Protein AF-A0A9X0R7J7-F1 (afdb_monomer)

Secondary structure (DSSP, 8-state):
-HHHHHHHHHHHHHHHHHHHHTTSTTTHHHHHGGG--HHHHHHHHHHHHHS-HHHHHHHHHHHHHTHHHHHHHHHHHHHHHHTT--

Mean predicted aligned error: 7.62 Å

Radius of gyration: 16.84 Å; Cα contacts (8 Å, |Δi|>4): 32; chains: 1; bounding box: 34×17×48 Å

Structure (mmCIF, N/CA/C/O backbone):
data_AF-A0A9X0R7J7-F1
#
_entry.id   AF-A0A9X0R7J7-F1
#
loop_
_atom_site.group_PDB
_atom_site.id
_atom_site.type_symbol
_atom_site.label_atom_id
_atom_site.label_alt_id
_atom_site.label_comp_id
_atom_site.label_asym_id
_atom_site.label_entity_id
_atom_site.label_seq_id
_atom_site.pdbx_PDB_ins_code
_atom_site.Cartn_x
_atom_site.Cartn_y
_atom_site.Cartn_z
_atom_site.occupancy
_atom_site.B_iso_or_equiv
_atom_site.auth_seq_id
_atom_site.auth_comp_id
_atom_site.auth_asym_id
_atom_site.auth_atom_id
_atom_site.pdbx_PDB_model_num
ATOM 1 N N . MET A 1 1 ? -13.652 5.157 -20.656 1.00 79.94 1 MET A N 1
ATOM 2 C CA . MET A 1 1 ? -14.526 5.498 -19.507 1.00 79.94 1 MET A CA 1
ATOM 3 C C . MET A 1 1 ? -14.788 4.318 -18.571 1.00 79.94 1 MET A C 1
ATOM 5 O O . MET A 1 1 ? -14.521 4.462 -17.386 1.00 79.94 1 MET A O 1
ATOM 9 N N . LEU A 1 2 ? -15.215 3.146 -19.066 1.00 84.12 2 LEU A N 1
ATOM 10 C CA . LEU A 1 2 ? -15.517 1.966 -18.229 1.00 84.12 2 LEU A CA 1
ATOM 11 C C . LEU A 1 2 ? -14.370 1.551 -17.279 1.00 84.12 2 LEU A C 1
ATOM 13 O O . LEU A 1 2 ? -14.603 1.275 -16.109 1.00 84.12 2 LEU A O 1
ATOM 17 N N . ALA A 1 3 ? -13.119 1.580 -17.750 1.00 78.75 3 ALA A N 1
ATOM 18 C CA . ALA A 1 3 ? -11.952 1.240 -16.930 1.00 78.75 3 ALA A CA 1
ATOM 19 C C . ALA A 1 3 ? -11.714 2.207 -15.752 1.00 78.75 3 ALA A C 1
ATOM 21 O O . ALA A 1 3 ? -11.266 1.782 -14.691 1.00 78.75 3 ALA A O 1
ATOM 22 N N . LEU A 1 4 ? -12.011 3.502 -15.920 1.00 78.44 4 LEU A N 1
ATOM 23 C CA . LEU A 1 4 ? -11.925 4.485 -14.833 1.00 78.44 4 LEU A CA 1
ATOM 24 C C . LEU A 1 4 ? -13.052 4.261 -13.824 1.00 78.44 4 LEU A C 1
ATOM 26 O O . LEU A 1 4 ? -12.798 4.232 -12.626 1.00 78.44 4 LEU A O 1
ATOM 30 N N . PHE A 1 5 ? -14.267 4.007 -14.315 1.00 83.38 5 PHE A N 1
ATOM 31 C CA . PHE A 1 5 ? -15.416 3.681 -13.474 1.00 83.38 5 PHE A CA 1
ATOM 32 C C . PHE A 1 5 ? -15.153 2.455 -12.588 1.00 83.38 5 PHE A C 1
ATOM 34 O O . PHE A 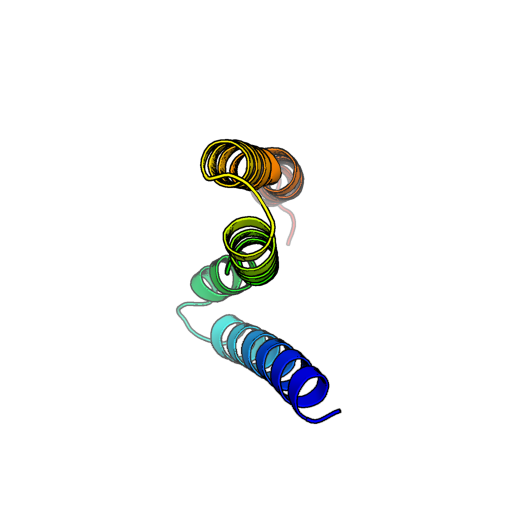1 5 ? -15.406 2.500 -11.389 1.00 83.38 5 PHE A O 1
ATOM 41 N N . LEU A 1 6 ? -14.559 1.395 -13.145 1.00 83.31 6 LEU A N 1
ATOM 42 C CA . LEU A 1 6 ? -14.244 0.176 -12.396 1.00 83.31 6 LEU A CA 1
ATOM 43 C C . LEU A 1 6 ? -13.171 0.403 -11.315 1.00 83.31 6 LEU A C 1
ATOM 45 O O . LEU A 1 6 ? -13.281 -0.127 -10.212 1.00 83.31 6 LEU A O 1
ATOM 49 N N . LYS A 1 7 ? -12.163 1.239 -11.599 1.00 80.38 7 LYS A N 1
ATOM 50 C CA . LYS A 1 7 ? -11.142 1.646 -10.616 1.00 80.38 7 LYS A CA 1
ATOM 51 C C . LYS A 1 7 ? -11.750 2.471 -9.477 1.00 80.38 7 LYS A C 1
ATOM 53 O O . LYS A 1 7 ? -11.434 2.233 -8.315 1.00 80.38 7 LYS A O 1
ATOM 58 N N . CYS A 1 8 ? -12.651 3.400 -9.799 1.00 84.81 8 CYS A N 1
ATOM 59 C CA . CYS A 1 8 ? -13.389 4.175 -8.800 1.00 84.81 8 CYS A CA 1
ATOM 60 C C . CYS A 1 8 ? -14.303 3.283 -7.950 1.00 84.81 8 CYS A C 1
ATOM 62 O O . CYS A 1 8 ? -14.361 3.455 -6.735 1.00 84.81 8 CYS A O 1
ATOM 64 N N . LEU A 1 9 ? -14.967 2.301 -8.567 1.00 88.38 9 LEU A N 1
ATOM 65 C CA . LEU A 1 9 ? -15.815 1.342 -7.865 1.00 88.38 9 LEU A CA 1
ATOM 66 C C . LEU A 1 9 ? -15.005 0.479 -6.889 1.00 88.38 9 LEU A C 1
ATOM 68 O O . LEU A 1 9 ? -15.434 0.288 -5.757 1.00 88.38 9 LEU A O 1
ATOM 72 N N . LEU A 1 10 ? -13.809 0.029 -7.282 1.00 85.25 10 LEU A N 1
ATOM 73 C CA . LEU A 1 10 ? -12.878 -0.668 -6.385 1.00 85.25 10 LEU A CA 1
ATOM 74 C C . LEU A 1 10 ? -12.504 0.183 -5.164 1.00 85.25 10 LEU A C 1
ATOM 76 O O . LEU A 1 10 ? -12.534 -0.315 -4.040 1.00 85.25 10 LEU A O 1
ATOM 80 N N . GLY A 1 11 ? -12.213 1.472 -5.368 1.00 84.88 11 GLY A N 1
ATOM 81 C CA . GLY A 1 11 ? -11.974 2.411 -4.270 1.00 84.88 11 GLY A CA 1
ATOM 82 C C . GLY A 1 11 ? -13.192 2.567 -3.353 1.00 84.88 11 GLY A C 1
ATOM 83 O O . GLY A 1 11 ? -13.060 2.495 -2.134 1.00 84.88 11 GLY A O 1
ATOM 84 N N . ALA A 1 12 ? -14.391 2.706 -3.926 1.00 88.12 12 ALA A N 1
ATOM 85 C CA . ALA A 1 12 ? -15.636 2.817 -3.165 1.00 88.12 12 ALA A CA 1
ATOM 86 C C . ALA A 1 12 ? -15.939 1.551 -2.344 1.00 88.12 12 ALA A C 1
ATOM 88 O O . ALA A 1 12 ? -16.338 1.647 -1.184 1.00 88.12 12 ALA A O 1
ATOM 89 N N . VAL A 1 13 ? -15.694 0.366 -2.913 1.00 88.88 13 VAL A N 1
ATOM 90 C CA . VAL A 1 13 ? -15.824 -0.918 -2.210 1.00 88.88 13 VAL A CA 1
ATOM 91 C C . VAL A 1 13 ? -14.822 -1.009 -1.060 1.00 88.88 13 VAL A C 1
ATOM 93 O O . VAL A 1 13 ? -15.211 -1.385 0.042 1.00 88.88 13 VAL A O 1
ATOM 96 N N . ALA A 1 14 ? -13.563 -0.607 -1.264 1.00 87.50 14 ALA A N 1
ATOM 97 C CA . ALA A 1 14 ? -12.567 -0.585 -0.191 1.00 87.50 14 ALA A CA 1
ATOM 98 C C . ALA A 1 14 ? -12.994 0.333 0.969 1.00 87.50 14 ALA A C 1
ATOM 100 O O . ALA A 1 14 ? -12.915 -0.067 2.131 1.00 87.50 14 ALA A O 1
ATOM 101 N N . VAL A 1 15 ? -13.523 1.524 0.668 1.00 88.44 15 VAL A N 1
ATOM 102 C CA . VAL A 1 15 ? -14.049 2.457 1.682 1.00 88.44 15 VAL A CA 1
ATOM 103 C C . VAL A 1 15 ? -15.256 1.869 2.421 1.00 88.44 15 VAL A C 1
ATOM 105 O O . VAL A 1 15 ? -15.334 1.970 3.645 1.00 88.44 15 VAL A O 1
ATOM 108 N N . LEU A 1 16 ? -16.172 1.204 1.711 1.00 88.19 16 LEU A N 1
ATOM 109 C CA . LEU A 1 16 ? -17.304 0.500 2.322 1.00 88.19 16 LEU A CA 1
ATOM 110 C C . LEU A 1 16 ? -16.845 -0.619 3.261 1.00 88.19 16 LEU A C 1
ATOM 112 O O . LEU A 1 16 ? -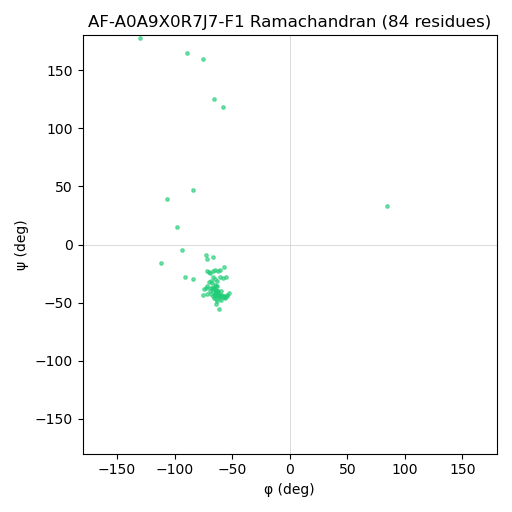17.354 -0.726 4.374 1.00 88.19 16 LEU A O 1
ATOM 116 N N . ILE A 1 17 ? -15.858 -1.417 2.848 1.00 87.44 17 ILE A N 1
ATOM 117 C CA . ILE A 1 17 ? -15.265 -2.471 3.679 1.00 87.44 17 ILE A CA 1
ATOM 118 C C . ILE A 1 17 ? -14.668 -1.853 4.948 1.00 87.44 17 ILE A C 1
ATOM 120 O O . ILE A 1 17 ? -14.988 -2.309 6.041 1.00 87.44 17 ILE A O 1
ATOM 124 N N . ILE A 1 18 ? -13.889 -0.771 4.843 1.00 88.44 18 ILE A N 1
ATOM 125 C CA . ILE A 1 18 ? -13.344 -0.056 6.013 1.00 88.44 18 ILE A CA 1
ATOM 126 C C . ILE A 1 18 ? -14.470 0.382 6.961 1.00 88.44 18 ILE A C 1
ATOM 128 O O . ILE A 1 18 ? -14.374 0.157 8.166 1.00 88.44 18 ILE A O 1
ATOM 132 N N . ALA A 1 19 ? -15.548 0.967 6.431 1.00 87.44 19 ALA A N 1
ATOM 133 C CA . ALA A 1 19 ? -16.675 1.458 7.225 1.00 87.44 19 ALA A CA 1
ATOM 134 C C . ALA A 1 19 ? -17.479 0.340 7.912 1.00 87.44 19 ALA A C 1
ATOM 136 O O . ALA A 1 19 ? -18.009 0.537 9.006 1.00 87.44 19 ALA A O 1
ATOM 137 N N . LEU A 1 20 ? -17.585 -0.829 7.279 1.00 87.94 20 LEU A N 1
ATOM 138 C CA . LEU A 1 20 ? -18.237 -1.998 7.867 1.00 87.94 20 LEU A CA 1
ATOM 139 C C . LEU A 1 20 ? -17.345 -2.659 8.922 1.00 87.94 20 LEU A C 1
ATOM 141 O O . LEU A 1 20 ? -17.817 -2.992 10.010 1.00 87.94 20 LEU A O 1
ATOM 145 N N . LEU A 1 21 ? -16.050 -2.814 8.632 1.00 86.19 21 LEU A N 1
ATOM 146 C CA . LEU A 1 21 ? -15.092 -3.420 9.555 1.00 86.19 21 LEU A CA 1
ATOM 147 C C . LEU A 1 21 ? -14.869 -2.547 10.789 1.00 86.19 21 LEU A C 1
ATOM 149 O O . LEU A 1 21 ? -14.785 -3.095 11.885 1.00 86.19 21 LEU A O 1
ATOM 153 N N . SER A 1 22 ? -14.837 -1.219 10.648 1.00 85.19 22 SER A N 1
ATOM 154 C CA . SER A 1 22 ? -14.635 -0.298 11.776 1.00 85.19 22 SER A CA 1
ATOM 155 C C . SER A 1 22 ? -15.739 -0.376 12.834 1.00 85.19 22 SER A C 1
ATOM 157 O O . SER A 1 22 ? -15.497 -0.045 13.991 1.00 85.19 22 SER A O 1
ATOM 159 N N . LYS A 1 23 ? -16.935 -0.856 12.465 1.00 87.69 23 LYS A N 1
ATOM 160 C CA . LYS A 1 23 ? -18.069 -1.077 13.378 1.00 87.69 23 LYS A CA 1
ATOM 161 C C . LYS A 1 23 ? -18.141 -2.501 13.943 1.00 87.69 23 LYS A C 1
ATOM 163 O O . LYS A 1 23 ? -19.013 -2.788 14.760 1.00 87.69 23 LYS A O 1
ATOM 168 N N . SER A 1 24 ? -17.266 -3.401 13.500 1.00 86.06 24 SER A N 1
ATOM 169 C CA . SER A 1 24 ? -17.235 -4.800 13.932 1.00 86.06 24 SER A CA 1
ATOM 170 C C . SER A 1 24 ? -16.339 -5.000 15.162 1.00 86.06 24 SER A C 1
ATOM 172 O O . SER A 1 24 ? -15.477 -4.176 15.465 1.00 86.06 24 SER A O 1
ATOM 174 N N . LYS A 1 25 ? -16.461 -6.154 15.839 1.00 82.31 25 LYS A N 1
ATOM 175 C CA . LYS A 1 25 ? -15.519 -6.583 16.897 1.00 82.31 25 LYS A CA 1
ATOM 176 C C . LYS A 1 25 ? -14.067 -6.662 16.410 1.00 82.31 25 LYS A C 1
ATOM 178 O O . LYS A 1 25 ? -13.152 -6.646 17.223 1.00 82.31 25 LYS A O 1
ATOM 183 N N . SER A 1 26 ? -13.861 -6.745 15.096 1.00 82.12 26 SER A N 1
ATOM 184 C CA . SER A 1 26 ? -12.551 -6.858 14.455 1.00 82.12 26 SER A CA 1
ATOM 185 C C . SER A 1 26 ? -12.104 -5.564 13.758 1.00 82.12 26 SER A C 1
ATOM 187 O O . SER A 1 26 ? -11.520 -5.613 12.674 1.00 82.12 26 SER A O 1
ATOM 189 N N . PHE A 1 27 ? -12.381 -4.402 14.363 1.00 84.00 27 PHE A N 1
ATOM 190 C CA . PHE A 1 27 ? -12.104 -3.078 13.785 1.00 84.00 27 PHE A CA 1
ATOM 191 C C . PHE A 1 27 ? -10.642 -2.855 13.376 1.00 84.00 27 PHE A C 1
ATOM 193 O O . PHE A 1 27 ? -10.384 -2.122 12.426 1.00 84.00 27 PHE A O 1
ATOM 200 N N . PHE A 1 28 ? -9.685 -3.520 14.028 1.00 80.12 28 PHE A N 1
ATOM 201 C CA . PHE A 1 28 ? -8.260 -3.425 13.697 1.00 80.12 28 PHE A CA 1
ATOM 202 C C . PHE A 1 28 ? -7.951 -3.831 12.245 1.00 80.12 28 PHE A C 1
ATOM 204 O O . PHE A 1 28 ? -7.040 -3.282 11.630 1.00 80.12 28 PHE A O 1
ATOM 211 N N . ILE A 1 29 ? -8.748 -4.730 11.652 1.00 84.12 29 ILE A N 1
ATOM 212 C CA . ILE A 1 29 ? -8.590 -5.142 10.249 1.00 84.12 29 ILE A CA 1
ATOM 213 C C . ILE A 1 29 ? -8.902 -3.971 9.304 1.00 84.12 29 ILE A C 1
ATOM 215 O O . ILE A 1 29 ? -8.304 -3.877 8.234 1.00 84.12 29 ILE A O 1
ATOM 219 N N . ALA A 1 30 ? -9.760 -3.025 9.704 1.00 83.44 30 ALA A N 1
ATOM 220 C CA . ALA A 1 30 ? -10.056 -1.833 8.908 1.00 83.44 30 ALA A CA 1
ATOM 221 C C . ALA A 1 30 ? -8.807 -0.969 8.664 1.00 83.44 30 ALA A C 1
ATOM 223 O O . ALA A 1 30 ? -8.719 -0.320 7.627 1.00 83.44 30 ALA A O 1
ATOM 224 N N . GLY A 1 31 ? -7.826 -1.002 9.577 1.00 80.25 31 GLY A N 1
ATOM 225 C CA . GLY A 1 31 ? -6.534 -0.333 9.409 1.00 80.25 31 GLY A CA 1
ATOM 226 C C . GLY A 1 31 ? -5.617 -1.008 8.383 1.00 80.25 31 GLY A C 1
ATOM 227 O O . GLY A 1 31 ? -4.775 -0.333 7.800 1.00 80.25 31 GLY A O 1
ATOM 228 N N . LEU A 1 32 ? -5.813 -2.305 8.107 1.00 81.44 32 LEU A N 1
ATOM 229 C CA . LEU A 1 32 ? -5.047 -3.069 7.112 1.00 81.44 32 LEU A CA 1
ATOM 230 C C . LEU A 1 32 ? -5.590 -2.916 5.686 1.00 81.44 32 LEU A C 1
ATOM 232 O O . LEU A 1 32 ? -4.827 -2.983 4.728 1.00 81.44 32 LEU A O 1
ATOM 236 N N . VAL A 1 33 ? -6.896 -2.685 5.525 1.00 82.62 33 VAL A N 1
ATOM 237 C CA . VAL A 1 33 ? -7.529 -2.484 4.208 1.00 82.62 33 VAL A CA 1
ATOM 238 C C . VAL A 1 33 ? -6.874 -1.357 3.384 1.00 82.62 33 VAL A C 1
ATOM 240 O O . VAL A 1 33 ? -6.625 -1.579 2.201 1.00 82.62 33 VAL A O 1
ATOM 243 N N . PRO A 1 34 ? -6.534 -0.176 3.937 1.00 78.12 34 PRO A N 1
ATOM 244 C CA . PRO A 1 34 ? -5.856 0.870 3.171 1.00 78.12 34 PRO A CA 1
ATOM 245 C C . PRO A 1 34 ? -4.388 0.565 2.828 1.00 78.12 34 PRO A C 1
ATOM 247 O O . PRO A 1 34 ? -3.844 1.242 1.959 1.00 78.12 34 PRO A O 1
ATOM 250 N N . LEU A 1 35 ? -3.748 -0.453 3.428 1.00 77.38 35 LEU A N 1
ATOM 251 C CA . LEU A 1 35 ? -2.425 -0.918 2.974 1.00 77.38 35 LEU A CA 1
ATOM 252 C C . LEU A 1 35 ? -2.503 -1.677 1.646 1.00 77.38 35 LEU A C 1
ATOM 254 O O . LEU A 1 35 ? -1.460 -1.998 1.074 1.00 77.38 35 LEU A O 1
ATOM 258 N N . PHE A 1 36 ? -3.707 -1.997 1.158 1.00 77.69 36 PHE A N 1
ATOM 259 C CA . PHE A 1 36 ? -3.854 -2.745 -0.078 1.00 77.69 36 PHE A CA 1
ATOM 260 C C . PHE A 1 36 ? -3.158 -1.987 -1.222 1.00 77.69 36 PHE A C 1
ATOM 262 O O . PHE A 1 36 ? -3.532 -0.850 -1.529 1.00 77.69 36 PHE A O 1
ATOM 269 N N . PRO A 1 37 ? -2.131 -2.577 -1.859 1.00 80.75 37 PRO A N 1
ATOM 270 C CA . PRO A 1 37 ? -1.149 -1.832 -2.635 1.00 80.75 37 PRO A CA 1
ATOM 271 C C . PRO A 1 37 ? -1.647 -1.557 -4.058 1.00 80.75 37 PRO A C 1
ATOM 273 O O . PRO A 1 37 ? -0.924 -1.773 -5.022 1.00 80.75 37 PRO A O 1
ATOM 276 N N . THR A 1 38 ? -2.885 -1.089 -4.223 1.00 82.12 38 THR A N 1
ATOM 277 C CA . THR A 1 38 ? -3.533 -0.890 -5.529 1.00 82.12 38 THR A CA 1
ATOM 278 C C . THR A 1 38 ? -2.712 0.021 -6.437 1.00 82.12 38 THR A C 1
ATOM 280 O O . THR A 1 38 ? -2.487 -0.305 -7.600 1.00 82.12 38 THR A O 1
ATOM 283 N N . PHE A 1 39 ? -2.200 1.137 -5.907 1.00 81.56 39 PHE A N 1
ATOM 284 C CA . PHE A 1 39 ? -1.322 2.027 -6.670 1.00 81.56 39 PHE A CA 1
ATOM 285 C C . PHE A 1 39 ? 0.009 1.366 -7.026 1.00 81.56 39 PHE A C 1
ATOM 287 O O . PHE A 1 39 ? 0.485 1.539 -8.146 1.00 81.56 39 PHE A O 1
ATOM 294 N N . ALA A 1 40 ? 0.575 0.556 -6.126 1.00 85.19 40 ALA A N 1
ATOM 295 C CA . ALA A 1 40 ? 1.784 -0.193 -6.438 1.00 85.19 40 ALA A CA 1
ATOM 296 C C . ALA A 1 40 ? 1.502 -1.250 -7.514 1.00 85.19 40 ALA A C 1
ATOM 298 O O . ALA A 1 40 ? 2.252 -1.325 -8.473 1.00 85.19 40 ALA A O 1
ATOM 299 N N . LEU A 1 41 ? 0.405 -2.004 -7.429 1.00 85.50 41 LEU A N 1
ATOM 300 C CA . LEU A 1 41 ? -0.032 -2.970 -8.444 1.00 85.50 41 LEU A CA 1
ATOM 301 C C . LEU A 1 41 ? -0.166 -2.325 -9.826 1.00 85.50 41 LEU A C 1
ATOM 303 O O . LEU A 1 41 ? 0.325 -2.875 -10.808 1.00 85.50 41 LEU A O 1
ATOM 307 N N . ILE A 1 42 ? -0.772 -1.137 -9.900 1.00 85.75 42 ILE A N 1
ATOM 308 C CA . ILE A 1 42 ? -0.885 -0.378 -11.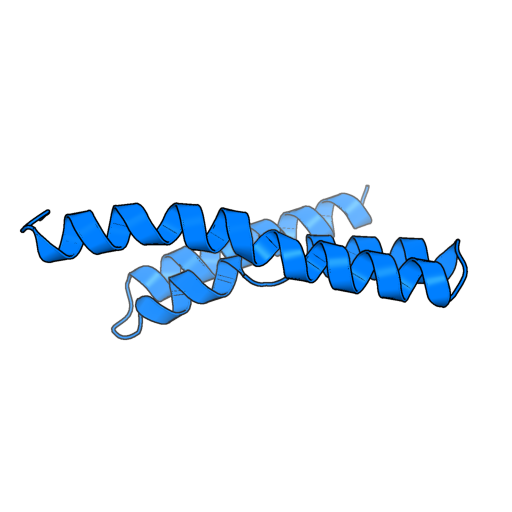151 1.00 85.75 42 ILE A CA 1
ATOM 309 C C . ILE A 1 42 ? 0.502 0.030 -11.662 1.00 85.75 42 ILE A C 1
ATOM 311 O O . ILE A 1 42 ? 0.792 -0.173 -12.838 1.00 85.75 42 ILE A O 1
ATOM 315 N N . ALA A 1 43 ? 1.368 0.562 -10.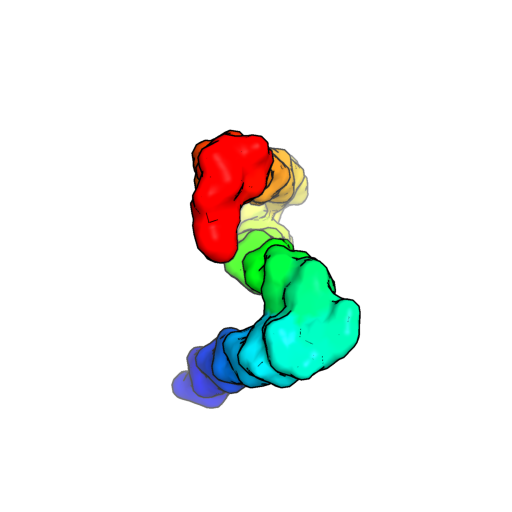796 1.00 85.56 43 ALA A N 1
ATOM 316 C CA . ALA A 1 43 ? 2.727 0.941 -11.175 1.00 85.56 43 ALA A CA 1
ATOM 317 C C . ALA A 1 43 ? 3.527 -0.267 -11.687 1.00 85.56 43 ALA A C 1
ATOM 319 O O . ALA A 1 43 ? 4.132 -0.193 -12.750 1.00 85.56 43 ALA A O 1
ATOM 320 N N . HIS A 1 44 ? 3.463 -1.403 -10.991 1.00 89.25 44 HIS A N 1
ATOM 321 C CA . HIS A 1 44 ? 4.144 -2.635 -11.389 1.00 89.25 44 HIS A CA 1
ATOM 322 C C . HIS A 1 44 ? 3.619 -3.181 -12.714 1.00 89.25 44 HIS A C 1
ATOM 324 O O . HIS A 1 44 ? 4.408 -3.648 -13.527 1.00 89.25 44 HIS A O 1
ATOM 330 N N . TYR A 1 45 ? 2.307 -3.104 -12.944 1.00 87.44 45 TYR A N 1
ATOM 331 C CA . TYR A 1 45 ? 1.712 -3.512 -14.211 1.00 87.44 45 TYR A CA 1
ATOM 332 C C . TYR A 1 45 ? 2.212 -2.642 -15.370 1.00 87.44 45 TYR A C 1
ATOM 334 O O . TYR A 1 45 ? 2.682 -3.172 -16.372 1.00 87.44 45 TYR A O 1
ATOM 342 N N . ILE A 1 46 ? 2.182 -1.315 -15.212 1.00 87.00 46 ILE A N 1
ATOM 343 C CA . ILE A 1 46 ? 2.631 -0.376 -16.251 1.00 87.00 46 ILE A CA 1
ATOM 344 C C . ILE A 1 46 ? 4.130 -0.559 -16.517 1.00 87.00 46 ILE A C 1
ATOM 346 O O . ILE A 1 46 ? 4.542 -0.781 -17.653 1.00 87.00 46 ILE A O 1
ATOM 350 N N . ILE A 1 47 ? 4.949 -0.551 -15.466 1.00 88.94 47 ILE A N 1
ATOM 351 C CA . ILE A 1 47 ? 6.412 -0.626 -15.573 1.00 88.94 47 ILE A CA 1
ATOM 352 C C . ILE A 1 47 ? 6.856 -2.007 -16.058 1.00 88.94 47 ILE A C 1
ATOM 354 O O . ILE A 1 47 ? 7.755 -2.098 -16.883 1.00 88.94 47 ILE A O 1
ATOM 358 N N . GLY A 1 48 ? 6.187 -3.078 -15.631 1.00 86.25 48 GLY A N 1
ATOM 359 C CA . GLY A 1 48 ? 6.424 -4.425 -16.150 1.00 86.25 48 GLY A CA 1
ATOM 360 C C . GLY A 1 48 ? 6.025 -4.604 -17.617 1.00 86.25 48 GLY A C 1
ATOM 361 O O . GLY A 1 48 ? 6.552 -5.498 -18.270 1.00 86.25 48 GLY A O 1
ATOM 362 N N . SER A 1 49 ? 5.122 -3.765 -18.141 1.00 86.56 49 SER A N 1
ATOM 363 C CA . SER A 1 49 ? 4.710 -3.794 -19.551 1.00 86.56 49 SER A CA 1
ATOM 364 C C . SER A 1 49 ? 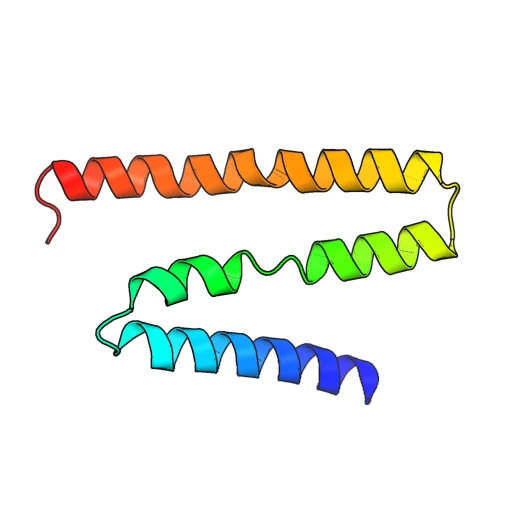5.543 -2.888 -20.466 1.00 86.56 49 SER A C 1
ATOM 366 O O . SER A 1 49 ? 5.680 -3.190 -21.648 1.00 86.56 49 SER A O 1
ATOM 368 N N . GLU A 1 50 ? 6.116 -1.801 -19.936 1.00 87.00 50 GLU A N 1
ATOM 369 C CA . GLU A 1 50 ? 6.809 -0.773 -20.731 1.00 87.00 50 GLU A CA 1
ATOM 370 C C . GLU A 1 50 ? 8.332 -0.720 -20.515 1.00 87.00 50 GLU A C 1
ATOM 372 O O . GLU A 1 50 ? 9.036 -0.075 -21.295 1.00 87.00 50 GLU A O 1
ATOM 377 N N . ARG A 1 51 ? 8.864 -1.335 -19.449 1.00 89.00 51 ARG A N 1
ATOM 378 C CA . ARG A 1 51 ? 10.269 -1.196 -19.021 1.00 89.00 51 ARG A CA 1
ATOM 379 C C . ARG A 1 51 ? 10.950 -2.538 -18.779 1.00 89.00 51 ARG A C 1
ATOM 381 O O . ARG A 1 51 ? 10.362 -3.606 -18.927 1.00 89.00 51 ARG A O 1
ATOM 388 N N . THR A 1 52 ? 12.238 -2.483 -18.441 1.00 89.44 52 THR A N 1
ATOM 389 C CA . THR A 1 52 ? 13.027 -3.686 -18.181 1.00 89.44 52 THR A CA 1
ATOM 390 C C . THR A 1 52 ? 12.681 -4.292 -16.824 1.00 89.44 52 THR A C 1
ATOM 392 O O . THR A 1 52 ? 12.202 -3.629 -15.902 1.00 89.44 52 THR A O 1
ATOM 395 N N . MET A 1 53 ? 13.004 -5.572 -16.654 1.00 87.25 53 MET A N 1
ATOM 396 C CA . MET A 1 53 ? 12.776 -6.271 -15.390 1.00 87.25 53 MET A CA 1
ATOM 397 C C . MET A 1 53 ? 13.618 -5.703 -14.228 1.00 87.25 53 MET A C 1
ATOM 399 O O . MET A 1 53 ? 13.252 -5.853 -13.062 1.00 87.25 53 MET A O 1
ATOM 403 N N . ALA A 1 54 ? 14.728 -5.018 -14.528 1.00 90.12 54 ALA A N 1
ATOM 404 C CA . ALA A 1 54 ? 15.515 -4.290 -13.534 1.00 90.12 54 ALA A CA 1
ATOM 405 C C . ALA A 1 54 ? 14.751 -3.066 -12.991 1.00 90.12 54 ALA A C 1
ATOM 407 O O . ALA A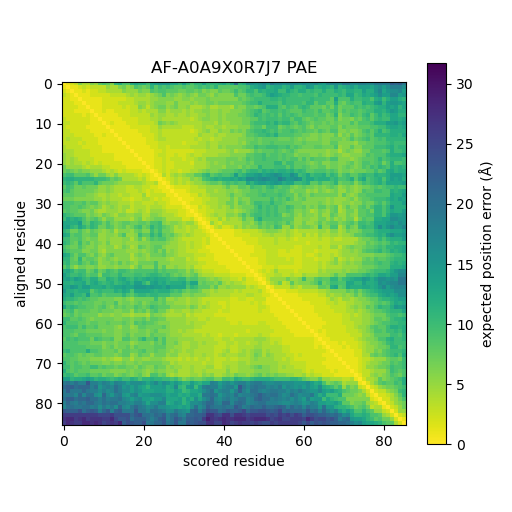 1 54 ? 14.702 -2.864 -11.777 1.00 90.12 54 ALA A O 1
ATOM 408 N N . ASP A 1 55 ? 14.075 -2.315 -13.864 1.00 88.12 55 ASP A N 1
ATOM 409 C CA . ASP A 1 55 ? 13.291 -1.128 -13.494 1.00 88.12 55 ASP A CA 1
ATOM 410 C C . ASP A 1 55 ? 12.084 -1.491 -12.619 1.00 88.12 55 ASP A C 1
ATOM 412 O O . ASP A 1 55 ? 11.755 -0.795 -11.655 1.00 88.12 55 ASP A O 1
ATOM 416 N N . LEU A 1 56 ? 11.453 -2.633 -12.905 1.00 88.75 56 LEU A N 1
ATOM 417 C CA . LEU A 1 56 ? 10.358 -3.158 -12.092 1.00 88.75 56 LEU A CA 1
ATOM 418 C C . LEU A 1 56 ? 10.825 -3.539 -10.675 1.00 88.75 56 LEU A C 1
ATOM 420 O O . LEU A 1 56 ? 10.123 -3.258 -9.705 1.00 88.75 56 LEU A O 1
ATOM 424 N N . ARG A 1 57 ? 12.032 -4.108 -10.522 1.00 88.88 57 ARG A N 1
ATOM 425 C CA . ARG A 1 57 ? 12.618 -4.400 -9.197 1.00 88.88 57 ARG A CA 1
ATOM 426 C C . ARG A 1 57 ? 12.906 -3.129 -8.403 1.00 88.88 57 ARG A C 1
ATOM 428 O O . ARG A 1 57 ? 12.594 -3.078 -7.217 1.00 88.88 57 ARG A O 1
ATOM 435 N N . ILE A 1 58 ? 13.470 -2.107 -9.047 1.00 92.06 58 ILE A N 1
ATOM 436 C CA . ILE A 1 58 ? 13.721 -0.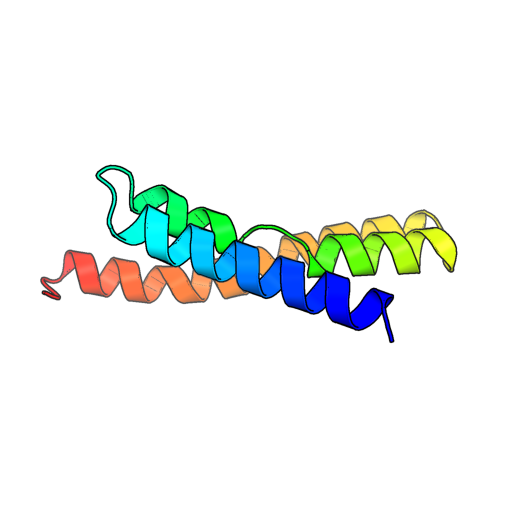810 -8.400 1.00 92.06 58 ILE A CA 1
ATOM 437 C C . ILE A 1 58 ? 12.398 -0.175 -7.962 1.00 92.06 58 ILE A C 1
ATOM 439 O O . ILE A 1 58 ? 12.285 0.301 -6.836 1.00 92.06 58 ILE A O 1
ATOM 443 N N . THR A 1 59 ? 11.372 -0.245 -8.809 1.00 89.75 59 THR A N 1
ATOM 444 C CA . THR A 1 59 ? 10.023 0.244 -8.490 1.00 89.75 59 THR A CA 1
ATOM 445 C C . THR A 1 59 ? 9.422 -0.487 -7.292 1.00 89.75 59 THR A C 1
ATOM 447 O O . THR A 1 59 ? 8.856 0.156 -6.410 1.00 89.75 59 THR A O 1
ATOM 450 N N . ALA A 1 60 ? 9.572 -1.812 -7.219 1.00 89.31 60 ALA A N 1
ATOM 451 C CA . ALA A 1 60 ? 9.117 -2.604 -6.079 1.00 89.31 60 ALA A CA 1
ATOM 452 C C . ALA A 1 60 ? 9.807 -2.183 -4.777 1.00 89.31 60 ALA A C 1
ATOM 454 O O . ALA A 1 60 ? 9.145 -1.992 -3.756 1.00 89.31 60 ALA A O 1
ATOM 455 N N . LEU A 1 61 ? 11.128 -1.981 -4.824 1.00 91.06 61 LEU A N 1
ATOM 456 C CA . LEU A 1 61 ? 11.912 -1.520 -3.678 1.00 91.06 61 LEU A CA 1
ATOM 457 C C . LEU A 1 61 ? 11.482 -0.119 -3.231 1.00 91.06 61 LEU A C 1
ATOM 459 O O . LEU A 1 61 ? 11.261 0.097 -2.044 1.00 91.06 61 LEU A O 1
ATOM 463 N N . PHE A 1 62 ? 11.283 0.817 -4.162 1.00 89.12 62 PHE A N 1
ATOM 464 C CA . PHE A 1 62 ? 10.746 2.147 -3.849 1.00 89.12 62 PHE A CA 1
ATOM 465 C C . PHE A 1 62 ? 9.318 2.102 -3.300 1.00 89.12 62 PHE A C 1
ATOM 467 O O . PHE A 1 62 ? 8.989 2.854 -2.384 1.00 89.12 62 PHE A O 1
ATOM 474 N N . GLY A 1 63 ? 8.491 1.181 -3.796 1.00 87.12 63 GLY A N 1
ATOM 475 C CA . GLY A 1 63 ? 7.186 0.886 -3.215 1.00 87.12 63 GLY A CA 1
ATOM 476 C C . GLY A 1 63 ? 7.297 0.410 -1.766 1.00 87.12 63 GLY A C 1
ATOM 477 O O . GLY A 1 63 ? 6.530 0.850 -0.921 1.00 87.12 63 GLY A O 1
ATOM 478 N N . LEU A 1 64 ? 8.292 -0.416 -1.437 1.00 89.62 64 LEU A N 1
ATOM 479 C CA . LEU A 1 64 ? 8.545 -0.834 -0.055 1.00 89.62 64 LEU A CA 1
ATOM 480 C C . LEU A 1 64 ? 9.005 0.339 0.827 1.00 89.62 64 LEU A C 1
ATOM 482 O O . LEU A 1 64 ? 8.556 0.463 1.966 1.00 89.62 64 LEU A O 1
ATOM 486 N N . TYR A 1 65 ? 9.839 1.241 0.297 1.00 88.31 65 TYR A N 1
ATOM 487 C CA . TYR A 1 65 ? 10.252 2.459 1.005 1.00 88.31 65 TYR A CA 1
ATOM 488 C C . TYR A 1 65 ? 9.071 3.377 1.364 1.00 88.31 65 TYR A C 1
ATOM 490 O O . TYR A 1 65 ? 9.169 4.128 2.336 1.00 88.31 65 TYR A O 1
ATOM 498 N N . SER A 1 66 ? 7.924 3.284 0.677 1.00 85.69 66 SER A N 1
ATOM 499 C CA . SER A 1 66 ? 6.714 4.033 1.051 1.00 85.69 66 SER A CA 1
ATOM 500 C C . SER A 1 66 ? 6.110 3.593 2.392 1.00 85.69 66 SER A C 1
ATOM 502 O O . SER A 1 66 ? 5.239 4.283 2.921 1.00 85.69 66 SER A O 1
ATOM 504 N N . LEU A 1 67 ? 6.566 2.484 2.983 1.00 86.12 67 LEU A N 1
ATOM 505 C CA . LEU A 1 67 ? 6.194 2.109 4.348 1.00 86.12 67 LEU A CA 1
ATOM 506 C C . LEU A 1 67 ? 6.794 3.052 5.397 1.00 86.12 67 LEU A C 1
ATOM 508 O O . LEU A 1 67 ? 6.210 3.194 6.466 1.00 86.12 67 LEU A O 1
ATOM 512 N N . ILE A 1 68 ? 7.907 3.735 5.103 1.00 89.75 68 ILE A N 1
ATOM 513 C CA . ILE A 1 68 ? 8.529 4.702 6.022 1.00 89.75 68 ILE A CA 1
ATOM 514 C C . ILE A 1 68 ? 7.580 5.869 6.344 1.00 89.75 68 ILE A C 1
ATOM 516 O O . ILE A 1 68 ? 7.307 6.085 7.525 1.00 89.75 68 ILE A O 1
ATOM 520 N N . PRO A 1 69 ? 7.027 6.615 5.363 1.00 85.81 69 PRO A N 1
ATOM 521 C CA . PRO A 1 69 ? 6.074 7.683 5.663 1.00 85.81 69 PRO A CA 1
ATOM 522 C C . PRO A 1 69 ? 4.785 7.159 6.310 1.00 85.81 69 PRO A C 1
ATOM 524 O O . PRO A 1 69 ? 4.210 7.843 7.154 1.00 85.81 69 PRO A O 1
ATOM 527 N N . TYR A 1 70 ? 4.352 5.938 5.980 1.00 84.50 70 TYR A N 1
ATOM 528 C CA . TYR A 1 70 ? 3.209 5.309 6.645 1.00 84.50 70 TYR A CA 1
ATOM 529 C C . TYR A 1 70 ? 3.494 5.018 8.131 1.00 84.50 70 TYR A C 1
ATOM 531 O O . TYR A 1 70 ? 2.700 5.377 8.999 1.00 84.50 70 TYR A O 1
ATOM 539 N N . ALA A 1 71 ? 4.661 4.452 8.444 1.00 86.00 71 ALA A N 1
ATOM 540 C CA . ALA A 1 71 ? 5.108 4.222 9.816 1.00 86.00 71 ALA A CA 1
ATOM 541 C C . ALA A 1 71 ? 5.272 5.541 10.591 1.00 86.00 71 ALA A C 1
ATOM 543 O O . ALA A 1 71 ? 4.855 5.636 11.744 1.00 86.00 71 ALA A O 1
ATOM 544 N N . ALA A 1 72 ? 5.803 6.582 9.943 1.00 88.06 72 ALA A N 1
ATOM 545 C CA . ALA A 1 72 ? 5.923 7.917 10.522 1.00 88.06 72 ALA A CA 1
ATOM 546 C C . ALA A 1 72 ? 4.563 8.574 10.814 1.00 88.06 72 ALA A C 1
ATOM 548 O O . ALA A 1 72 ? 4.468 9.362 11.747 1.00 88.06 72 ALA A O 1
ATOM 549 N N . TYR A 1 73 ? 3.510 8.254 10.058 1.00 83.44 73 TYR A N 1
ATOM 550 C CA . TYR A 1 73 ? 2.143 8.689 10.364 1.00 83.44 73 TYR A CA 1
ATOM 551 C C . TYR A 1 73 ? 1.545 7.943 11.569 1.00 83.44 73 TYR A C 1
ATOM 553 O O . TYR A 1 73 ? 0.840 8.543 12.381 1.00 83.44 73 TYR A O 1
ATOM 561 N N . LEU A 1 74 ? 1.836 6.646 11.712 1.00 79.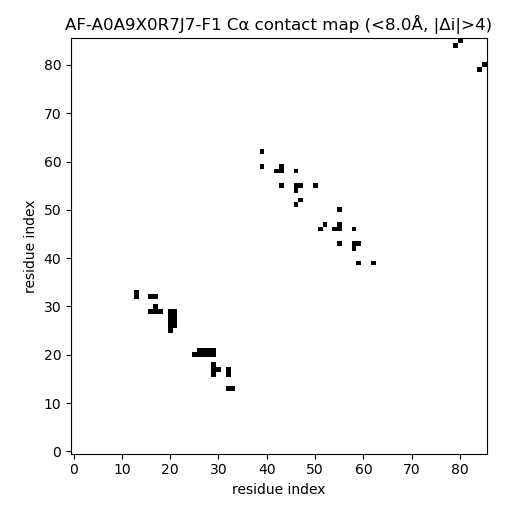94 74 LEU A N 1
ATOM 562 C CA . LEU A 1 74 ? 1.328 5.835 12.822 1.00 79.94 74 LEU A CA 1
ATOM 563 C C . LEU A 1 74 ? 2.025 6.138 14.154 1.00 79.94 74 LEU A C 1
ATOM 565 O O . LEU A 1 74 ? 1.366 6.173 15.190 1.00 79.94 74 LEU A O 1
ATOM 569 N N . TYR A 1 75 ? 3.333 6.392 14.135 1.00 78.50 75 TYR A N 1
ATOM 570 C CA . TYR A 1 75 ? 4.143 6.562 15.345 1.00 78.50 75 TYR A CA 1
ATOM 571 C C . TYR A 1 75 ? 3.652 7.684 16.297 1.00 78.50 75 TYR A C 1
ATOM 573 O O . TYR A 1 75 ? 3.517 7.432 17.496 1.00 78.50 75 TYR A O 1
ATOM 581 N N . PRO A 1 76 ? 3.292 8.898 15.827 1.00 72.62 76 PRO A N 1
ATOM 582 C CA . PRO A 1 76 ? 2.729 9.945 16.681 1.00 72.62 76 PRO A CA 1
ATOM 583 C C . PRO A 1 76 ? 1.328 9.615 17.205 1.00 72.62 76 PRO A C 1
ATOM 585 O O . PRO A 1 76 ? 0.968 10.049 18.299 1.00 72.62 76 PRO A O 1
ATOM 588 N N . ASN A 1 77 ? 0.529 8.873 16.429 1.00 61.12 77 ASN A N 1
ATOM 589 C CA . ASN A 1 77 ? -0.805 8.450 16.853 1.00 61.12 77 ASN A CA 1
ATOM 590 C C . ASN A 1 77 ? -0.715 7.422 17.983 1.00 61.12 77 ASN A C 1
ATOM 592 O O . ASN A 1 77 ? -1.465 7.529 18.949 1.00 61.12 77 ASN A O 1
ATOM 596 N N . ASP A 1 78 ? 0.237 6.494 17.910 1.00 61.75 78 ASP A N 1
ATOM 597 C CA . ASP A 1 78 ? 0.474 5.510 18.968 1.00 61.75 78 ASP A CA 1
ATOM 598 C C . ASP A 1 78 ? 0.948 6.177 20.273 1.00 61.75 78 ASP A C 1
ATOM 600 O O . ASP A 1 78 ? 0.415 5.907 21.349 1.00 61.75 78 ASP A O 1
ATOM 604 N N . LEU A 1 79 ? 1.848 7.165 20.176 1.00 58.62 79 LEU A N 1
ATOM 605 C CA . LEU A 1 79 ? 2.305 7.936 21.338 1.00 58.62 79 LEU A CA 1
ATOM 606 C C . LEU A 1 79 ? 1.168 8.741 21.996 1.00 58.62 79 LEU A C 1
ATOM 608 O O . LEU A 1 79 ? 1.119 8.862 23.218 1.00 58.62 79 LEU A O 1
ATOM 612 N N . LYS A 1 80 ? 0.218 9.265 21.209 1.00 58.03 80 LYS A N 1
ATOM 613 C CA . LYS A 1 80 ? -0.976 9.942 21.743 1.00 58.03 80 LYS A CA 1
ATOM 614 C C . LYS A 1 80 ? -1.958 8.989 22.429 1.00 58.03 80 LYS A C 1
ATOM 616 O O . LYS A 1 80 ? -2.607 9.400 23.390 1.00 58.03 80 LYS A O 1
ATOM 621 N N . LEU A 1 81 ? -2.062 7.743 21.967 1.00 58.34 81 LEU A N 1
ATOM 622 C CA . LEU A 1 81 ? -2.922 6.723 22.576 1.00 58.34 81 LEU A CA 1
ATOM 623 C C . LEU A 1 81 ? -2.358 6.231 23.918 1.00 58.34 81 LEU A C 1
ATOM 625 O O . LEU A 1 81 ? -3.117 6.028 24.861 1.00 58.34 81 LEU A O 1
ATOM 629 N N . GLN A 1 82 ? -1.032 6.125 24.049 1.00 58.59 82 GLN A N 1
ATOM 630 C CA . GLN A 1 82 ? -0.384 5.736 25.310 1.00 58.59 82 GLN A CA 1
ATOM 631 C C . GLN A 1 82 ? -0.475 6.815 26.410 1.00 58.59 82 GLN A C 1
ATOM 633 O O . GLN A 1 82 ? -0.420 6.490 27.594 1.00 58.59 82 GLN A O 1
ATOM 638 N N . VAL A 1 83 ? -0.657 8.092 26.047 1.00 61.56 83 VAL A N 1
ATOM 639 C CA . VAL A 1 83 ? -0.690 9.240 26.983 1.00 61.56 83 VAL A CA 1
ATOM 640 C C . VAL A 1 83 ? -2.129 9.661 27.358 1.00 61.56 83 VAL A C 1
ATOM 642 O O . VAL A 1 83 ? -2.355 10.715 27.946 1.00 61.56 83 VAL A O 1
ATOM 645 N N . GLY A 1 84 ? -3.133 8.821 27.086 1.00 55.59 84 GLY A N 1
ATOM 646 C CA . GLY A 1 84 ? -4.513 9.070 27.527 1.00 55.59 84 GLY A CA 1
ATOM 647 C C . GLY A 1 84 ? -5.319 9.985 26.601 1.00 55.59 84 GLY A C 1
ATOM 648 O O . GLY A 1 84 ? -6.180 10.740 27.057 1.00 55.59 84 GLY A O 1
ATOM 649 N N . GLY A 1 85 ? -5.060 9.929 25.293 1.00 57.53 85 GLY A N 1
ATOM 650 C CA . GLY A 1 85 ? -6.033 10.391 24.304 1.00 57.53 85 GLY A CA 1
ATOM 651 C C . GLY A 1 85 ? -7.274 9.496 24.343 1.00 57.53 85 GLY A C 1
ATOM 652 O O . GLY A 1 85 ? -7.132 8.281 24.261 1.00 57.53 85 GLY A O 1
ATOM 653 N N . LYS A 1 86 ? -8.451 10.111 24.523 1.00 50.81 86 LYS A N 1
ATOM 654 C CA . LYS A 1 86 ? -9.773 9.457 24.567 1.00 50.81 86 LYS A CA 1
ATOM 655 C C . LYS A 1 86 ? -9.972 8.379 23.504 1.00 50.81 86 LYS A C 1
ATOM 657 O O . LYS A 1 86 ? -9.636 8.667 22.333 1.00 50.81 86 LYS A O 1
#

pLDDT: mean 82.12, std 9.45, range [50.81, 92.06]

Organism: Vibrio metschnikovii (NCBI:txid28172)

InterPro domains:
  IPR009707 Membrane protein GlpM/YdgC [PF06942] (6-75)

Sequence (86 aa):
MLALFLKCLLGAVAVLIIALLSKSKSFFIAGLVPLFPTFALIAHYIIGSERTMADLRITALFGLYSLIPYAAYLYPNDLKLQVGGK

Foldseek 3Di:
DVVVVVVVVVVVVLVVVLVVCCPDPNNVVSVVSVVPPVVLVVVLVVCVVPHDPVVSVVSVVVSVVVVVVVVVVVVVVVVCVVVDDD

Solvent-accessible surface area (ba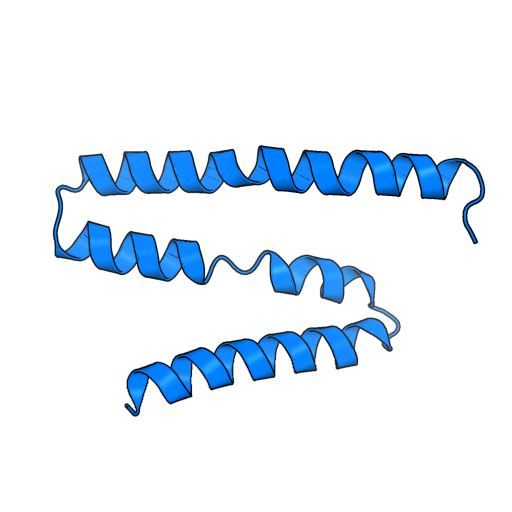ckbone atoms only — not comparable to full-atom values): 4902 Å² total; per-residue (Å²): 108,70,71,58,52,52,55,51,48,52,51,50,50,52,52,49,49,31,61,55,29,55,75,40,99,59,28,73,56,28,70,53,58,78,66,59,56,59,69,53,52,51,49,49,53,52,36,59,72,75,49,51,76,68,58,34,51,51,49,51,52,54,55,57,55,53,49,54,65,52,49,61,59,46,52,61,55,52,56,41,52,78,72,68,54,132